Protein AF-A0AAV6C5N5-F1 (afdb_monomer_lite)

Radius of gyration: 12.8 Å; chains: 1; bounding box: 18×14×48 Å

Structure (mmCIF, N/CA/C/O backbone):
data_AF-A0AAV6C5N5-F1
#
_entry.id   AF-A0AAV6C5N5-F1
#
loop_
_atom_site.group_PDB
_atom_site.id
_atom_site.type_symbol
_atom_site.label_atom_id
_atom_site.label_alt_id
_atom_site.label_comp_id
_atom_site.label_asym_id
_atom_site.label_entity_id
_atom_site.label_s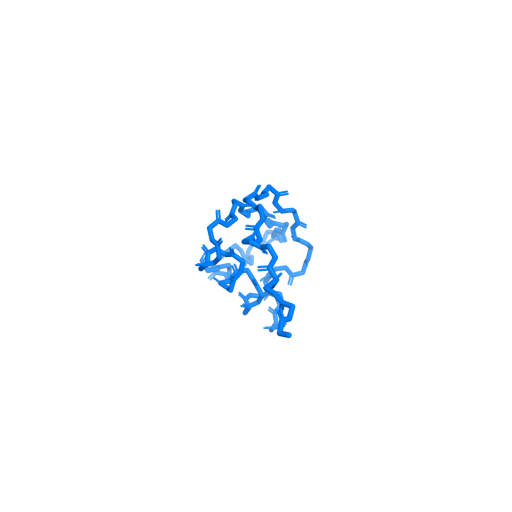eq_id
_atom_site.pdbx_PDB_ins_code
_atom_site.Cartn_x
_atom_site.Cartn_y
_atom_site.Cartn_z
_atom_site.occupancy
_atom_site.B_iso_or_equiv
_atom_site.auth_seq_id
_atom_site.auth_comp_id
_atom_site.auth_asym_id
_atom_site.auth_atom_id
_atom_site.pdbx_PDB_model_num
ATOM 1 N N . MET A 1 1 ? -0.879 -3.167 35.500 1.00 46.31 1 MET A N 1
ATOM 2 C CA . MET A 1 1 ? -1.350 -3.720 34.215 1.00 46.31 1 MET A CA 1
ATOM 3 C C . MET A 1 1 ? -1.900 -2.535 33.435 1.00 46.31 1 MET A C 1
ATOM 5 O O . MET A 1 1 ? -2.947 -2.041 33.812 1.00 46.31 1 MET A O 1
ATOM 9 N N . SER A 1 2 ? -1.122 -1.945 32.522 1.00 53.81 2 SER A N 1
ATOM 10 C CA . SER A 1 2 ? -1.561 -0.746 31.790 1.00 53.81 2 SER A CA 1
ATOM 11 C C . SER A 1 2 ? -2.285 -1.207 30.529 1.00 53.81 2 SER A C 1
ATOM 13 O O . SER A 1 2 ? -1.647 -1.770 29.638 1.00 53.81 2 SER A O 1
ATOM 15 N N . GLU A 1 3 ? -3.609 -1.061 30.489 1.00 54.97 3 GLU A N 1
ATOM 16 C CA . GLU A 1 3 ? -4.384 -1.280 29.269 1.00 54.97 3 GLU A CA 1
ATOM 17 C C . GLU A 1 3 ? -3.954 -0.243 28.232 1.00 54.97 3 GLU A C 1
ATOM 19 O O . GLU A 1 3 ? -4.051 0.965 28.443 1.00 54.97 3 GLU A O 1
ATOM 24 N N . THR A 1 4 ? -3.425 -0.721 27.109 1.00 59.91 4 THR A N 1
ATOM 25 C CA . THR A 1 4 ? -3.201 0.137 25.947 1.00 59.91 4 THR A CA 1
ATOM 26 C C . THR A 1 4 ? -4.582 0.555 25.443 1.00 59.91 4 THR A C 1
ATOM 28 O O . THR A 1 4 ? -5.397 -0.337 25.196 1.00 59.91 4 THR A O 1
ATOM 31 N N . PRO A 1 5 ? -4.884 1.858 25.301 1.00 61.91 5 PRO A N 1
ATOM 32 C CA . PRO A 1 5 ? -6.162 2.274 24.739 1.00 61.91 5 PRO A CA 1
ATOM 33 C C . PRO A 1 5 ? -6.338 1.628 23.356 1.00 61.91 5 PRO A C 1
ATOM 35 O O . PRO A 1 5 ? -5.338 1.454 22.646 1.00 61.91 5 PRO A O 1
ATOM 38 N N . PRO A 1 6 ? -7.569 1.247 22.959 1.00 66.56 6 PRO A N 1
ATOM 39 C CA . PRO A 1 6 ? -7.807 0.735 21.617 1.00 66.56 6 PRO A CA 1
ATOM 40 C C . PRO A 1 6 ? -7.221 1.736 20.623 1.00 66.56 6 PRO A C 1
ATOM 42 O O . PRO A 1 6 ? -7.457 2.939 20.736 1.00 66.56 6 PRO A O 1
ATOM 45 N N . SER A 1 7 ? -6.395 1.254 19.693 1.00 71.31 7 SER A N 1
ATOM 46 C CA . SER A 1 7 ? -5.788 2.128 18.695 1.00 71.31 7 SER A CA 1
ATOM 47 C C . SER A 1 7 ? -6.910 2.793 17.907 1.00 71.31 7 SER A C 1
ATOM 49 O O . SER A 1 7 ? -7.660 2.099 17.219 1.00 71.31 7 SER A O 1
ATOM 51 N N . SER A 1 8 ? -7.043 4.113 18.029 1.00 86.38 8 SER A N 1
ATOM 52 C CA . SER A 1 8 ? -8.039 4.881 17.288 1.00 86.38 8 SER A CA 1
ATOM 53 C C . SER A 1 8 ? -7.936 4.588 15.789 1.00 86.38 8 SER A C 1
ATOM 55 O O . SER A 1 8 ? -6.846 4.416 15.242 1.00 86.38 8 SER A O 1
ATOM 57 N N . VAL A 1 9 ? -9.078 4.516 15.105 1.00 93.19 9 VAL A N 1
ATOM 58 C CA . VAL A 1 9 ? -9.109 4.369 13.647 1.00 93.19 9 VAL A CA 1
ATOM 59 C C . VAL A 1 9 ? -8.616 5.667 13.001 1.00 93.19 9 VAL A C 1
ATOM 61 O O . VAL A 1 9 ? -9.003 6.762 13.407 1.00 93.19 9 VAL A O 1
ATOM 64 N N . HIS A 1 10 ? -7.750 5.549 11.993 1.00 96.00 10 HIS A N 1
ATOM 65 C CA . HIS A 1 10 ? -7.081 6.671 11.338 1.00 96.00 10 HIS A CA 1
ATOM 66 C C . HIS A 1 10 ? -7.089 6.495 9.819 1.00 96.00 10 HIS A C 1
ATOM 68 O O . HIS A 1 10 ? -7.168 5.373 9.317 1.00 96.00 10 HIS A O 1
ATOM 74 N N . ASN A 1 11 ? -6.937 7.613 9.106 1.00 97.94 11 ASN A N 1
ATOM 75 C CA . ASN A 1 11 ? -6.619 7.633 7.681 1.00 97.94 11 ASN A CA 1
ATOM 76 C C . ASN A 1 11 ? -5.097 7.711 7.527 1.00 97.94 11 ASN A C 1
ATOM 78 O 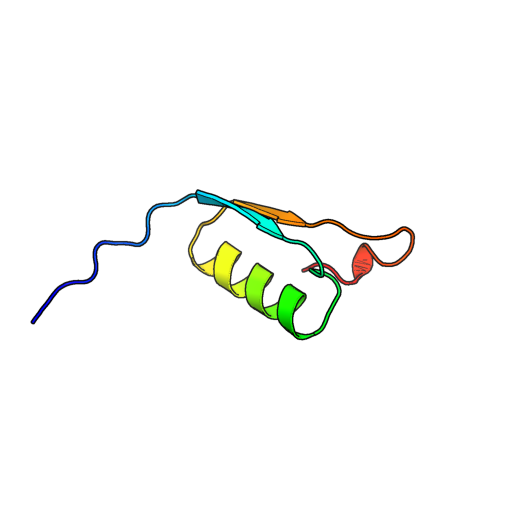O . ASN A 1 11 ? -4.478 8.668 7.996 1.00 97.94 11 ASN A O 1
ATOM 82 N N . VAL A 1 12 ? -4.490 6.712 6.892 1.00 97.81 12 VAL A N 1
ATOM 83 C CA . VAL A 1 12 ? -3.034 6.579 6.787 1.00 97.81 12 VAL A CA 1
ATOM 84 C C . VAL A 1 12 ? -2.608 6.680 5.329 1.00 97.81 12 VAL A C 1
ATOM 86 O O . VAL A 1 12 ? -3.058 5.910 4.485 1.00 97.81 12 VAL A O 1
ATOM 89 N N . PHE A 1 13 ? -1.698 7.607 5.035 1.00 98.12 13 PHE A N 1
ATOM 90 C CA . PHE A 1 13 ? -1.046 7.693 3.732 1.00 98.12 13 PHE A CA 1
ATOM 91 C C . PHE A 1 13 ? 0.314 6.990 3.772 1.00 98.12 13 PHE A C 1
ATOM 93 O O . PHE A 1 13 ? 1.156 7.310 4.612 1.00 98.12 13 PHE A O 1
ATOM 100 N N . VAL A 1 14 ? 0.535 6.033 2.870 1.00 97.75 14 VAL A N 1
ATOM 101 C CA . VAL A 1 14 ? 1.753 5.213 2.824 1.00 97.75 14 VAL A CA 1
ATOM 102 C C . VAL A 1 14 ? 2.534 5.476 1.541 1.00 97.75 14 VAL A C 1
ATOM 104 O O . VAL A 1 14 ? 2.047 5.273 0.427 1.00 97.75 14 VAL A O 1
ATOM 107 N N . THR A 1 15 ? 3.800 5.855 1.697 1.00 97.12 15 THR A N 1
ATOM 108 C CA . THR A 1 15 ? 4.785 5.846 0.611 1.00 97.12 15 THR A CA 1
ATOM 109 C C . THR A 1 15 ? 5.541 4.516 0.608 1.00 97.12 15 THR A C 1
ATOM 111 O O . THR A 1 15 ? 5.675 3.851 1.635 1.00 97.12 15 THR A O 1
ATOM 114 N N . GLY A 1 16 ? 5.990 4.064 -0.567 1.00 97.06 16 GLY A N 1
ATOM 115 C CA . GLY A 1 16 ? 6.679 2.771 -0.682 1.00 97.06 16 GLY A CA 1
ATOM 116 C C . GLY A 1 16 ? 5.782 1.551 -0.426 1.00 97.06 16 GLY A C 1
ATOM 117 O O . GLY A 1 16 ? 6.294 0.461 -0.171 1.00 97.06 16 GLY A O 1
ATOM 118 N N . GLY A 1 17 ? 4.455 1.709 -0.523 1.00 97.88 17 GLY A N 1
ATOM 119 C CA . GLY A 1 17 ? 3.470 0.646 -0.284 1.00 97.88 17 GLY A CA 1
ATOM 120 C C . GLY A 1 17 ? 3.619 -0.581 -1.188 1.00 97.88 17 GLY A C 1
ATOM 121 O O . GLY A 1 17 ? 3.239 -1.678 -0.807 1.00 97.88 17 GLY A O 1
ATOM 122 N N . THR A 1 18 ? 4.242 -0.418 -2.355 1.00 98.00 18 THR A N 1
ATOM 123 C CA . THR A 1 18 ? 4.526 -1.503 -3.309 1.00 98.00 18 THR A CA 1
ATOM 124 C C . THR A 1 18 ? 5.792 -2.304 -2.967 1.00 98.00 18 THR A C 1
ATOM 126 O O . THR A 1 18 ? 6.075 -3.320 -3.606 1.00 98.00 18 THR A O 1
ATOM 129 N N . GLY A 1 19 ? 6.582 -1.850 -1.986 1.00 96.69 19 GLY A N 1
ATOM 130 C CA . GLY A 1 19 ? 7.799 -2.515 -1.518 1.00 96.69 19 GLY A CA 1
ATOM 131 C C . GLY A 1 19 ? 7.526 -3.607 -0.480 1.00 96.69 19 GLY A C 1
ATOM 132 O O . GLY A 1 19 ? 6.434 -3.705 0.075 1.00 96.69 19 GLY A O 1
ATOM 133 N N . PHE A 1 20 ? 8.546 -4.416 -0.171 1.00 96.25 20 PHE A N 1
ATOM 134 C CA . PHE A 1 20 ? 8.423 -5.551 0.755 1.00 96.25 20 PHE A CA 1
ATOM 135 C C . PHE A 1 20 ? 7.907 -5.149 2.144 1.00 96.25 20 PHE A C 1
ATOM 137 O O . PHE A 1 20 ? 6.983 -5.772 2.662 1.00 96.25 20 PHE A O 1
ATOM 144 N N . MET A 1 21 ? 8.473 -4.102 2.747 1.00 95.75 21 MET A N 1
ATOM 145 C CA . MET A 1 21 ? 8.033 -3.646 4.068 1.00 95.75 21 MET A CA 1
ATOM 146 C C . MET A 1 21 ? 6.676 -2.937 3.998 1.00 95.75 21 MET A C 1
ATOM 148 O O . MET A 1 21 ? 5.797 -3.210 4.813 1.00 95.75 21 MET A O 1
ATOM 152 N N . GLY A 1 22 ? 6.493 -2.068 2.997 1.00 97.25 22 GLY A N 1
ATOM 153 C CA . GLY A 1 22 ? 5.280 -1.268 2.829 1.00 97.25 22 GLY A CA 1
ATOM 154 C C . GLY A 1 22 ? 4.029 -2.127 2.669 1.00 97.25 22 GLY A C 1
ATOM 155 O O . GLY A 1 22 ? 3.077 -1.943 3.425 1.00 97.25 22 GLY A O 1
ATOM 156 N N . ARG A 1 23 ? 4.055 -3.123 1.774 1.00 97.19 23 ARG A N 1
ATOM 157 C CA . ARG A 1 23 ? 2.886 -3.979 1.507 1.00 97.19 23 ARG A CA 1
ATOM 158 C C . ARG A 1 23 ? 2.411 -4.726 2.756 1.00 97.19 23 ARG A C 1
ATOM 160 O O . ARG A 1 23 ? 1.225 -4.732 3.057 1.00 97.19 23 ARG A O 1
ATOM 167 N N . ASN A 1 24 ? 3.346 -5.284 3.531 1.00 97.69 24 ASN A N 1
ATOM 168 C CA . ASN A 1 24 ? 3.030 -6.010 4.762 1.00 97.69 24 ASN A CA 1
ATOM 169 C C . ASN A 1 24 ? 2.464 -5.064 5.831 1.00 97.69 24 ASN A C 1
ATOM 171 O O . ASN A 1 24 ? 1.544 -5.422 6.564 1.00 97.69 24 ASN A O 1
ATOM 175 N N . ARG A 1 25 ? 2.985 -3.832 5.903 1.00 97.31 25 ARG A N 1
ATOM 176 C CA . ARG A 1 25 ? 2.491 -2.819 6.839 1.00 97.31 25 ARG A CA 1
ATOM 177 C C . ARG A 1 25 ? 1.080 -2.352 6.484 1.00 97.31 25 ARG A C 1
ATOM 179 O O . ARG A 1 25 ? 0.285 -2.172 7.397 1.00 97.31 25 ARG A O 1
ATOM 186 N N . ILE A 1 26 ? 0.765 -2.185 5.197 1.00 98.12 26 ILE A N 1
ATOM 187 C CA . ILE A 1 26 ? -0.580 -1.809 4.734 1.00 98.12 26 ILE A CA 1
ATOM 188 C C . ILE A 1 26 ? -1.603 -2.867 5.162 1.00 98.12 26 ILE A C 1
ATOM 190 O O . ILE A 1 26 ? -2.615 -2.506 5.757 1.00 98.12 26 ILE A O 1
ATOM 194 N N . VAL A 1 27 ? -1.309 -4.157 4.958 1.00 97.88 27 VAL A N 1
ATOM 195 C CA . VAL A 1 27 ? -2.187 -5.257 5.401 1.00 97.88 27 VAL A CA 1
ATOM 196 C C . VAL A 1 27 ? -2.467 -5.178 6.901 1.00 97.88 27 VAL A C 1
ATOM 198 O O . VAL A 1 27 ? -3.621 -5.243 7.318 1.00 97.88 27 VAL A O 1
ATOM 201 N N . GLU A 1 28 ? -1.435 -4.983 7.723 1.00 97.25 28 GLU A N 1
ATOM 202 C CA . GLU A 1 28 ? -1.615 -4.904 9.176 1.00 97.25 28 GLU A CA 1
ATOM 203 C C . GLU A 1 28 ? -2.377 -3.641 9.610 1.00 97.25 28 GLU A C 1
ATOM 205 O O . GLU A 1 28 ? -3.170 -3.699 10.548 1.00 97.25 28 GLU A O 1
ATOM 210 N N . LEU A 1 29 ? -2.183 -2.504 8.932 1.00 96.69 29 LEU A N 1
ATOM 211 C CA . LEU A 1 29 ? -2.947 -1.282 9.203 1.00 96.69 29 LEU A CA 1
ATOM 212 C C . LEU A 1 29 ? -4.435 -1.465 8.872 1.00 96.69 29 LEU A C 1
ATOM 214 O O . LEU A 1 29 ? -5.283 -1.093 9.682 1.00 96.69 29 LEU A O 1
ATOM 218 N N . MET A 1 30 ? -4.748 -2.092 7.735 1.00 96.81 30 MET A N 1
ATOM 219 C CA . MET A 1 30 ? -6.128 -2.433 7.373 1.00 96.81 30 MET A CA 1
ATOM 220 C C . MET A 1 30 ? -6.737 -3.425 8.370 1.00 96.81 30 MET A C 1
ATOM 222 O O . MET A 1 30 ? -7.869 -3.237 8.807 1.00 96.81 30 MET A O 1
ATOM 226 N N . ARG A 1 31 ? -5.970 -4.431 8.819 1.00 96.50 31 ARG A N 1
ATOM 227 C CA . ARG A 1 31 ? -6.410 -5.395 9.846 1.00 96.50 31 ARG A CA 1
ATOM 228 C C . ARG A 1 31 ? -6.759 -4.724 11.178 1.00 96.50 31 ARG A C 1
ATOM 230 O O . ARG A 1 31 ? -7.621 -5.212 11.901 1.00 96.50 31 ARG A O 1
ATOM 237 N N . ARG A 1 32 ? -6.105 -3.605 11.498 1.00 95.19 32 ARG A N 1
ATOM 238 C CA . ARG A 1 32 ? -6.390 -2.772 12.682 1.00 95.19 32 ARG A CA 1
ATOM 239 C C . ARG A 1 32 ? -7.558 -1.799 12.481 1.00 95.19 32 ARG A C 1
ATOM 241 O O . ARG A 1 32 ? -7.869 -1.040 13.393 1.00 95.19 32 ARG A O 1
ATOM 248 N N . GLY A 1 33 ? -8.203 -1.820 11.315 1.00 95.88 33 GLY A N 1
ATOM 249 C CA . GLY A 1 33 ? -9.367 -0.994 10.998 1.00 95.88 33 GLY A CA 1
ATOM 250 C C . GLY A 1 33 ? -9.031 0.393 10.457 1.00 95.88 33 GLY A C 1
ATOM 251 O O . GLY A 1 33 ? -9.926 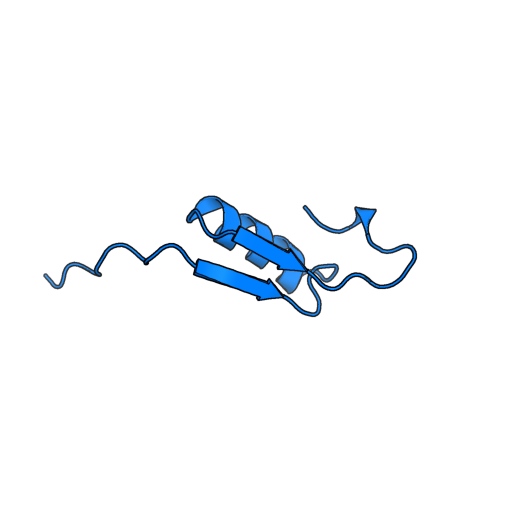1.225 10.362 1.00 95.88 33 GLY A O 1
ATOM 252 N N . HIS A 1 34 ? -7.771 0.674 10.114 1.00 96.94 34 HIS A N 1
ATOM 253 C CA . HIS A 1 34 ? -7.401 1.946 9.496 1.00 96.94 34 HIS A CA 1
ATOM 254 C C . HIS A 1 34 ? -7.771 1.978 8.007 1.00 96.94 34 HIS A C 1
ATOM 256 O O . HIS A 1 34 ? -7.641 0.977 7.302 1.00 96.94 34 HIS A O 1
ATOM 262 N N . THR A 1 35 ? -8.139 3.158 7.510 1.00 97.75 35 THR A N 1
ATOM 263 C CA . THR A 1 35 ? -8.271 3.416 6.070 1.00 97.75 35 THR A CA 1
ATOM 264 C C . THR A 1 35 ? -6.898 3.772 5.522 1.00 97.75 35 THR A C 1
ATOM 266 O O . THR A 1 35 ? -6.231 4.656 6.064 1.00 97.75 35 THR A O 1
ATOM 269 N N . VAL A 1 36 ? -6.455 3.109 4.455 1.00 98.12 36 VAL A N 1
ATOM 270 C CA . VAL A 1 36 ? -5.099 3.293 3.926 1.00 98.12 36 VAL A CA 1
ATOM 271 C C . VAL A 1 36 ? -5.137 3.736 2.470 1.00 98.12 36 VAL A C 1
ATOM 273 O O . VAL A 1 36 ? -5.763 3.090 1.637 1.00 98.12 36 VAL A O 1
ATOM 276 N N . SER A 1 37 ? -4.406 4.805 2.162 1.00 98.12 37 SER A N 1
ATOM 277 C CA . SER A 1 37 ? -4.113 5.243 0.796 1.00 98.12 37 SER A CA 1
ATOM 278 C C . SER A 1 37 ? -2.621 5.083 0.540 1.00 98.12 37 SER A C 1
ATOM 280 O O . SER A 1 37 ? -1.806 5.514 1.355 1.00 98.12 37 SER A O 1
ATOM 282 N N . ALA A 1 38 ? -2.235 4.488 -0.585 1.00 98.25 38 ALA A N 1
ATOM 283 C CA . ALA A 1 38 ? -0.830 4.255 -0.903 1.00 98.25 38 ALA A CA 1
ATOM 284 C C . ALA A 1 38 ? -0.432 4.899 -2.230 1.00 98.25 38 ALA A C 1
ATOM 286 O O . ALA A 1 38 ? -1.149 4.807 -3.224 1.00 98.25 38 ALA A O 1
ATOM 287 N N . LEU A 1 39 ? 0.749 5.518 -2.254 1.00 98.06 39 LEU A N 1
ATOM 288 C CA . LEU A 1 39 ? 1.344 6.010 -3.491 1.00 98.06 39 LEU A CA 1
ATOM 289 C C . LEU A 1 39 ? 1.944 4.837 -4.276 1.00 98.06 39 LEU A C 1
ATOM 291 O O . LEU A 1 39 ? 2.942 4.239 -3.856 1.00 98.06 39 LEU A O 1
ATOM 295 N N . ALA A 1 40 ? 1.360 4.542 -5.435 1.00 97.38 40 ALA A N 1
ATOM 296 C CA . ALA A 1 40 ? 1.921 3.631 -6.422 1.00 97.38 40 ALA A CA 1
ATOM 297 C C . ALA A 1 40 ? 2.518 4.417 -7.595 1.00 97.38 40 ALA A C 1
ATOM 299 O O . ALA A 1 40 ? 1.993 5.445 -8.014 1.00 97.38 40 ALA A O 1
ATOM 300 N N . ARG A 1 41 ? 3.638 3.917 -8.124 1.00 96.38 41 ARG A N 1
ATOM 301 C CA . ARG A 1 41 ? 4.153 4.364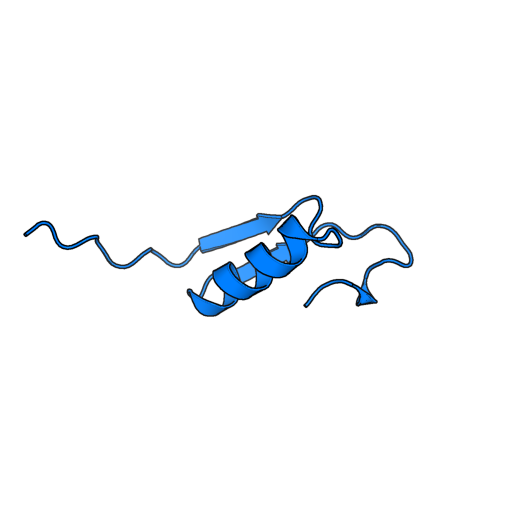 -9.423 1.00 96.38 41 ARG A CA 1
ATOM 302 C C . ARG A 1 41 ? 3.389 3.627 -10.530 1.00 96.38 41 ARG A C 1
ATOM 304 O O . ARG A 1 41 ? 3.050 2.464 -10.292 1.00 96.38 41 ARG A O 1
ATOM 311 N N . PRO A 1 42 ? 3.230 4.232 -11.720 1.00 97.69 42 PRO A N 1
ATOM 312 C CA . PRO A 1 42 ? 2.637 3.564 -12.872 1.00 97.69 42 PRO A CA 1
ATOM 313 C C . PRO A 1 42 ? 3.221 2.166 -13.111 1.00 97.69 42 PRO A C 1
ATOM 315 O O . PRO A 1 42 ? 4.444 1.984 -13.100 1.00 97.69 42 PRO A O 1
ATOM 318 N N . GLY A 1 43 ? 2.350 1.174 -13.284 1.00 97.50 43 GLY A N 1
ATOM 319 C CA . GLY A 1 43 ? 2.709 -0.229 -13.515 1.00 97.50 43 GLY A CA 1
ATOM 320 C C . GLY A 1 43 ? 3.087 -1.021 -12.255 1.00 97.50 43 GLY A C 1
ATOM 321 O O . GLY A 1 43 ? 3.510 -2.172 -12.355 1.00 97.50 43 GLY A O 1
ATOM 322 N N . SER A 1 44 ? 2.983 -0.433 -11.059 1.00 97.19 44 SER A N 1
ATOM 323 C CA . SER A 1 44 ? 3.219 -1.121 -9.777 1.00 97.19 44 SER A CA 1
ATOM 324 C C . SER A 1 44 ? 1.970 -1.219 -8.894 1.00 97.19 44 SER A C 1
ATOM 326 O O . SER A 1 44 ? 2.072 -1.723 -7.778 1.00 97.19 44 SER A O 1
ATOM 328 N N . GLU A 1 45 ? 0.812 -0.763 -9.367 1.00 97.06 45 GLU A N 1
ATOM 329 C CA . GLU A 1 45 ? -0.463 -0.731 -8.641 1.00 97.06 45 GLU A CA 1
ATOM 330 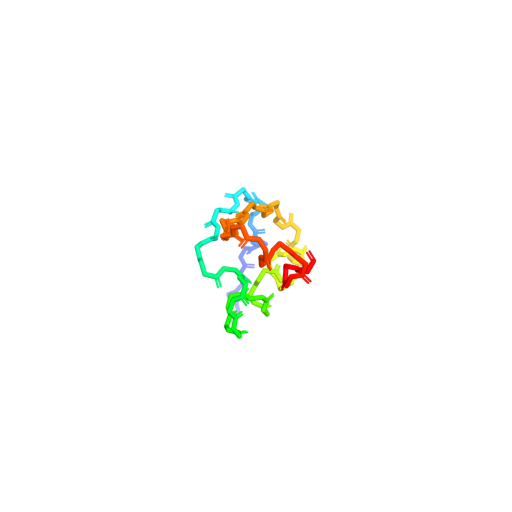C C . GLU A 1 45 ? -0.874 -2.127 -8.170 1.00 97.06 45 GLU A C 1
ATOM 332 O O . GLU A 1 45 ? -1.204 -2.302 -7.003 1.00 97.06 45 GLU A O 1
ATOM 337 N N .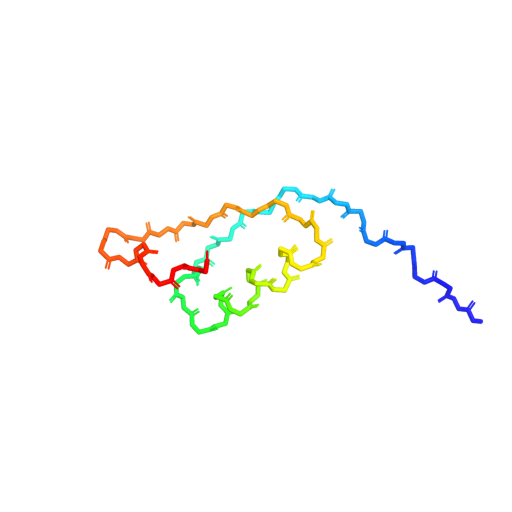 GLY A 1 46 ? -0.726 -3.144 -9.028 1.00 97.19 46 GLY A N 1
ATOM 338 C CA . GLY A 1 46 ? -1.041 -4.542 -8.701 1.00 97.19 46 GLY A CA 1
ATOM 339 C C . GLY A 1 46 ? -0.137 -5.185 -7.639 1.00 97.19 46 GLY A C 1
ATOM 340 O O . GLY A 1 46 ? -0.295 -6.364 -7.340 1.00 97.19 46 GLY A O 1
ATOM 341 N N . LYS A 1 47 ? 0.838 -4.446 -7.089 1.00 96.31 47 LYS A N 1
ATOM 342 C CA . LYS A 1 47 ? 1.653 -4.880 -5.941 1.00 96.31 47 LYS A CA 1
ATOM 343 C C . LYS A 1 47 ? 1.085 -4.411 -4.598 1.00 96.31 47 LYS A C 1
ATOM 345 O O . LYS A 1 47 ? 1.629 -4.809 -3.565 1.00 96.31 47 LYS A O 1
ATOM 350 N N . LEU A 1 48 ? 0.081 -3.531 -4.604 1.00 97.12 48 LEU A N 1
ATOM 351 C CA . LEU A 1 48 ? -0.652 -3.150 -3.399 1.00 97.12 48 LEU A CA 1
ATOM 352 C C . LEU A 1 48 ? -1.614 -4.282 -2.993 1.00 97.12 48 LEU A C 1
ATOM 354 O O . LEU A 1 48 ? -2.097 -4.993 -3.876 1.00 97.12 48 LEU A O 1
ATOM 358 N N . PRO A 1 49 ? -1.831 -4.487 -1.683 1.00 94.38 49 PRO A N 1
ATOM 359 C CA . PRO A 1 49 ? -2.794 -5.459 -1.174 1.00 94.38 49 PRO A CA 1
ATOM 360 C C . PRO A 1 49 ? -4.246 -5.007 -1.351 1.00 94.38 49 PRO A C 1
ATOM 362 O O . PRO A 1 49 ? -4.478 -3.779 -1.449 1.00 94.38 49 PRO A O 1
#

Foldseek 3Di:
DDDDPLPDAEEEEDEPCLPPVNQVVVVVSVVSVHHYDYDDDPPSPVSHD

pLDDT: mean 91.43, std 13.58, range [46.31, 98.25]

Secondary structure (DSSP, 8-state):
--PPPP----EEEESSTTSHHHHHHHHHHHHTT-EEEE-PPTT-GGG--

Sequence (49 aa):
MSETPPSSVHNVFVTGGTGFMGRNRIVELMRRGHTVSALARPGSEGKLP